Protein AF-A0A2G2M1F9-F1 (afdb_monomer_lite)

Structure (mmCIF, N/CA/C/O backbone):
data_AF-A0A2G2M1F9-F1
#
_entry.id   AF-A0A2G2M1F9-F1
#
loop_
_atom_site.group_PDB
_atom_site.id
_atom_site.type_symbol
_atom_site.label_atom_id
_atom_site.label_alt_id
_atom_site.label_comp_id
_atom_site.label_asym_id
_atom_site.label_entity_id
_atom_site.label_seq_id
_atom_site.pdbx_PDB_ins_code
_atom_site.Cartn_x
_atom_site.Cartn_y
_atom_site.Cartn_z
_atom_site.occupancy
_atom_site.B_iso_or_equiv
_atom_site.auth_seq_id
_atom_site.auth_comp_id
_atom_site.auth_asym_id
_atom_site.auth_atom_id
_atom_site.pdbx_PDB_model_num
ATOM 1 N N . MET A 1 1 ? -32.777 1.972 6.337 1.00 45.09 1 MET A N 1
ATOM 2 C CA . MET A 1 1 ? -32.489 2.333 7.744 1.00 45.09 1 MET A CA 1
ATOM 3 C C . MET A 1 1 ? -33.686 1.985 8.641 1.00 45.09 1 MET A C 1
ATOM 5 O O . MET A 1 1 ? -34.424 2.885 9.008 1.00 45.09 1 MET A O 1
ATOM 9 N N . GLU A 1 2 ? -33.912 0.716 9.008 1.00 48.31 2 GLU A N 1
ATOM 10 C CA . GLU A 1 2 ? -35.005 0.375 9.957 1.00 48.31 2 GLU A CA 1
ATOM 11 C C . GLU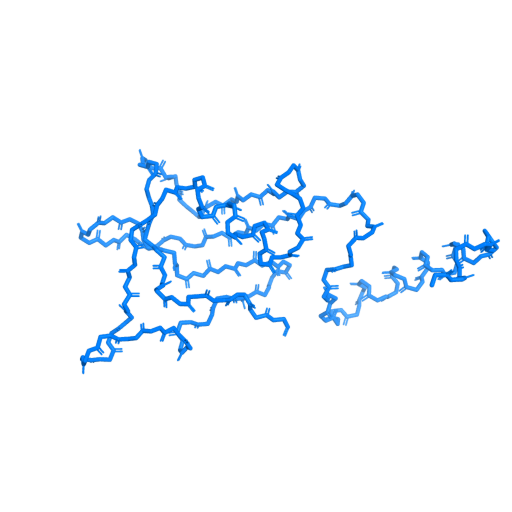 A 1 2 ? -34.658 -0.682 11.024 1.00 48.31 2 GLU A C 1
ATOM 13 O O . GLU A 1 2 ? -35.369 -0.799 12.016 1.00 48.31 2 GLU A O 1
ATOM 18 N N . LEU A 1 3 ? -33.525 -1.386 10.926 1.00 46.69 3 LEU A N 1
ATOM 19 C CA . LEU A 1 3 ? -33.177 -2.456 11.879 1.00 46.69 3 LEU A CA 1
ATOM 20 C C . LEU A 1 3 ? -32.472 -1.972 13.165 1.00 46.69 3 LEU A C 1
ATOM 22 O O . LEU A 1 3 ? -32.340 -2.733 14.118 1.00 46.69 3 LEU A O 1
ATOM 26 N N . ARG A 1 4 ? -32.080 -0.690 13.249 1.00 45.41 4 ARG A N 1
ATOM 27 C CA . ARG A 1 4 ? -31.396 -0.096 14.423 1.00 45.41 4 ARG A CA 1
ATOM 28 C C . ARG A 1 4 ? -32.319 0.206 15.619 1.00 45.41 4 ARG A C 1
ATOM 30 O O . ARG A 1 4 ? -31.852 0.704 16.636 1.00 45.41 4 ARG A O 1
ATOM 37 N N . ARG A 1 5 ? -33.626 -0.073 15.530 1.00 48.38 5 ARG A N 1
ATOM 38 C CA . ARG A 1 5 ? -34.601 0.251 16.596 1.00 48.38 5 ARG A CA 1
ATOM 39 C C . ARG A 1 5 ? -34.811 -0.846 17.642 1.00 48.38 5 ARG A C 1
ATOM 41 O O . ARG A 1 5 ? -35.530 -0.615 18.611 1.00 48.38 5 ARG A O 1
ATOM 48 N N . HIS A 1 6 ? -34.171 -2.007 17.507 1.00 51.47 6 HIS A N 1
ATOM 49 C CA . HIS A 1 6 ? -34.362 -3.117 18.441 1.00 51.47 6 HIS A CA 1
ATOM 50 C C . HIS A 1 6 ? -33.052 -3.517 19.129 1.00 51.47 6 HIS A C 1
ATOM 52 O O . HIS A 1 6 ? -32.351 -4.426 18.704 1.00 51.47 6 HIS A O 1
ATOM 58 N N . ASN A 1 7 ? -32.784 -2.879 20.274 1.00 54.72 7 ASN A N 1
ATOM 59 C CA . ASN A 1 7 ? -31.669 -3.158 21.197 1.00 54.72 7 ASN A CA 1
ATOM 60 C C . ASN A 1 7 ? -31.660 -4.600 21.769 1.00 54.72 7 ASN A C 1
ATOM 62 O O . ASN A 1 7 ? -30.788 -4.970 22.541 1.00 54.72 7 ASN A O 1
ATOM 66 N N . LYS A 1 8 ? -32.650 -5.428 21.414 1.00 55.09 8 LYS A N 1
ATOM 67 C CA . LYS A 1 8 ? -32.794 -6.815 21.880 1.00 55.09 8 LYS A CA 1
ATOM 68 C C . LYS A 1 8 ? -31.968 -7.830 21.084 1.00 55.09 8 LYS A C 1
ATOM 70 O O . LYS A 1 8 ? -31.939 -8.991 21.466 1.00 55.09 8 LYS A O 1
ATOM 75 N N . PHE A 1 9 ? -31.330 -7.414 19.989 1.00 54.84 9 PHE A N 1
ATOM 76 C CA . PHE A 1 9 ? -30.567 -8.313 19.114 1.00 54.84 9 PHE A CA 1
ATOM 77 C C . PHE A 1 9 ? -29.068 -7.990 19.062 1.00 54.84 9 PHE A C 1
ATOM 79 O O . PHE A 1 9 ? -28.340 -8.624 18.303 1.00 54.84 9 PHE A O 1
ATOM 86 N N . SER A 1 10 ? -28.594 -7.026 19.860 1.00 59.66 10 SER A N 1
ATOM 87 C CA . SER A 1 10 ? -27.179 -6.630 19.912 1.00 59.66 10 SER A CA 1
ATOM 88 C C . SER A 1 10 ? -26.275 -7.783 20.357 1.00 59.66 10 SER A C 1
ATOM 90 O O . SER A 1 10 ? -25.240 -8.023 19.743 1.00 59.66 10 SER A O 1
ATOM 92 N N . GLU A 1 11 ? -26.704 -8.555 21.356 1.00 58.84 11 GLU A N 1
ATOM 93 C CA . GLU A 1 11 ? -25.974 -9.729 21.848 1.00 58.84 11 GLU A CA 1
ATOM 94 C C . GLU A 1 11 ? -25.943 -10.867 20.823 1.00 58.84 11 GLU A C 1
ATOM 96 O O . GLU A 1 11 ? -24.907 -11.497 20.629 1.00 58.84 11 GLU A O 1
ATOM 101 N N . SER A 1 12 ? -27.046 -11.098 20.102 1.00 58.53 12 SER A N 1
ATOM 102 C CA . SER A 1 12 ? -27.083 -12.092 19.023 1.00 58.53 12 SER A CA 1
ATOM 103 C C . SER A 1 12 ? -26.172 -11.697 17.860 1.00 58.53 12 SER A C 1
ATOM 105 O O . SER A 1 12 ? -25.495 -12.555 17.301 1.00 58.53 12 SER A O 1
ATOM 107 N N . PHE A 1 13 ? -26.097 -10.405 17.530 1.00 61.41 13 PHE A N 1
ATOM 108 C CA . PHE A 1 13 ? -25.143 -9.894 16.546 1.00 61.41 13 PHE A CA 1
ATOM 109 C C . PHE A 1 13 ? -23.697 -10.074 17.012 1.00 61.41 13 PHE A C 1
ATOM 111 O O . PHE A 1 13 ? -22.884 -10.595 16.256 1.00 61.41 13 PHE A O 1
ATOM 118 N N . ALA A 1 14 ? -23.385 -9.716 18.260 1.00 63.97 14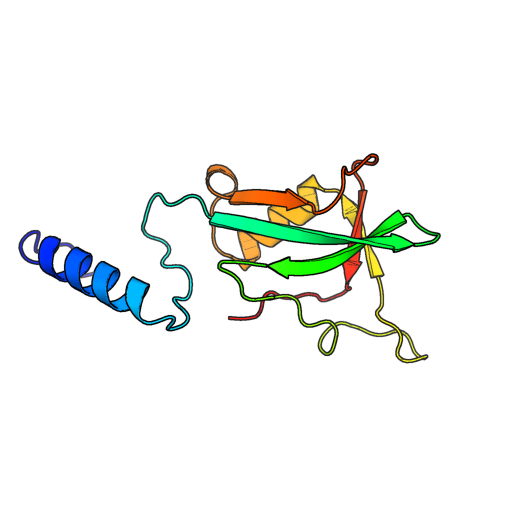 ALA A N 1
ATOM 119 C CA . ALA A 1 14 ? -22.049 -9.895 18.826 1.00 63.97 14 ALA A CA 1
ATOM 120 C C . ALA A 1 14 ? -21.616 -11.371 18.821 1.00 63.97 14 ALA A C 1
ATOM 122 O O . ALA A 1 14 ? -20.482 -11.678 18.453 1.00 63.97 14 ALA A O 1
ATOM 123 N N . PHE A 1 15 ? -22.534 -12.283 19.152 1.00 67.94 15 PHE A N 1
ATOM 124 C CA . PHE A 1 15 ? -22.301 -13.724 19.110 1.00 67.94 15 PHE A CA 1
ATOM 125 C C . PHE A 1 15 ? -22.052 -14.234 17.684 1.00 67.94 15 PHE A C 1
ATOM 127 O O . PHE A 1 15 ? -21.073 -14.936 17.447 1.00 67.94 15 PHE A O 1
ATOM 134 N N . VAL A 1 16 ? -22.875 -13.839 16.708 1.00 61.81 16 VAL A N 1
ATOM 135 C CA . VAL A 1 16 ? -22.670 -14.231 15.303 1.00 61.81 16 VAL A CA 1
ATOM 136 C C . VAL A 1 16 ? -21.347 -13.670 14.767 1.00 61.81 16 VAL A C 1
ATOM 138 O O . VAL A 1 16 ? -20.602 -14.393 14.111 1.00 61.81 16 VAL A O 1
ATOM 141 N N . SER A 1 17 ? -20.989 -12.429 15.106 1.00 57.94 17 SER A N 1
ATOM 142 C CA . SER A 1 17 ? -19.690 -11.839 14.756 1.00 57.94 17 SER A CA 1
ATOM 143 C C . SER A 1 17 ? -18.500 -12.540 15.428 1.00 57.94 17 SER A C 1
ATOM 145 O O . SER A 1 17 ? -17.417 -12.581 14.850 1.00 57.94 17 SER A O 1
ATOM 147 N N . GLU A 1 18 ? -18.662 -13.089 16.635 1.00 58.25 18 GLU A N 1
ATOM 148 C CA . GLU A 1 18 ? -17.654 -13.926 17.304 1.00 58.25 18 GLU A CA 1
ATOM 149 C C . GLU A 1 18 ? -17.492 -15.282 16.607 1.00 58.25 18 GLU A C 1
ATOM 151 O O . GLU A 1 18 ? -16.371 -15.677 16.294 1.00 58.25 18 GLU A O 1
ATOM 156 N N . CYS A 1 19 ? -18.593 -15.957 16.273 1.00 57.50 19 CYS A N 1
ATOM 157 C CA . CYS A 1 19 ? -18.550 -17.232 15.556 1.00 57.50 19 CYS A CA 1
ATOM 158 C C . CYS A 1 19 ? -17.956 -17.087 14.147 1.00 57.50 19 CYS A C 1
ATOM 160 O O . CYS A 1 19 ? -17.154 -17.920 13.727 1.00 57.50 19 CYS A O 1
ATOM 162 N N . LEU A 1 20 ? -18.292 -16.010 13.429 1.00 55.12 20 LEU A N 1
ATOM 163 C CA . LEU A 1 20 ? -17.731 -15.738 12.102 1.00 55.12 20 LEU A CA 1
ATOM 164 C C . LEU A 1 20 ? -16.224 -15.447 12.165 1.00 55.12 20 LEU A C 1
ATOM 166 O O . LEU A 1 20 ? -15.486 -15.880 11.283 1.00 55.12 20 LEU A O 1
ATOM 170 N N . ARG A 1 21 ? -15.736 -14.818 13.241 1.00 52.81 21 ARG A N 1
ATOM 171 C CA . ARG A 1 21 ? -14.300 -14.569 13.465 1.00 52.81 21 ARG A CA 1
ATOM 172 C C . ARG A 1 21 ? -13.478 -15.854 13.565 1.00 52.81 21 ARG A C 1
ATOM 174 O O . ARG A 1 21 ? -12.336 -15.882 13.124 1.00 52.81 21 ARG A O 1
ATOM 181 N N . GLN A 1 22 ? -14.057 -16.915 14.124 1.00 49.53 22 GLN A N 1
ATOM 182 C CA . GLN A 1 22 ? -13.395 -18.217 14.256 1.00 49.53 22 GLN A CA 1
ATOM 183 C C . GLN A 1 22 ? -13.375 -19.019 12.947 1.00 49.53 22 GLN A C 1
ATOM 185 O O . GLN A 1 22 ? -12.667 -20.017 12.855 1.00 49.53 22 GLN A O 1
ATOM 190 N N . SER A 1 23 ? -14.134 -18.595 11.932 1.00 44.00 23 SER A N 1
ATOM 191 C CA . SER A 1 23 ? -14.353 -19.380 10.713 1.00 44.00 23 SER A CA 1
ATOM 192 C C . SER A 1 23 ? -13.382 -19.101 9.558 1.00 44.00 23 SER A C 1
ATOM 194 O O . SER A 1 23 ? -13.527 -19.732 8.518 1.00 44.00 23 SER A O 1
ATOM 196 N N . GLN A 1 24 ? -12.409 -18.184 9.700 1.00 43.69 24 GLN A N 1
ATOM 197 C CA . GLN A 1 24 ? -11.526 -17.728 8.599 1.00 43.69 24 GLN A CA 1
ATOM 198 C C . GLN A 1 24 ? -12.274 -17.289 7.320 1.00 43.69 24 GLN A C 1
ATOM 200 O O . GLN A 1 24 ? -11.670 -17.117 6.265 1.00 43.69 24 GLN A O 1
ATOM 205 N N . VAL A 1 25 ? -13.590 -17.076 7.393 1.00 40.03 25 VAL A N 1
ATOM 206 C CA . VAL A 1 25 ? -14.362 -16.529 6.283 1.00 40.03 25 VAL A CA 1
ATOM 2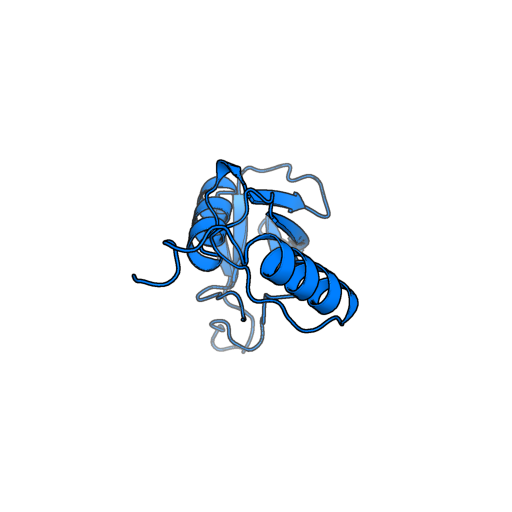07 C C . VAL A 1 25 ? -13.963 -15.067 6.144 1.00 40.03 25 VAL A C 1
ATOM 209 O O . VAL A 1 25 ? -14.015 -14.327 7.128 1.00 40.03 25 VAL A O 1
ATOM 212 N N . ALA A 1 26 ? -13.540 -14.685 4.937 1.00 41.53 26 ALA A N 1
ATOM 213 C CA . ALA A 1 26 ? -13.185 -13.327 4.551 1.00 41.53 26 ALA A CA 1
ATOM 214 C C . ALA A 1 26 ? -14.287 -12.351 4.987 1.00 41.53 26 ALA A C 1
ATOM 216 O O . ALA A 1 26 ? -15.323 -12.201 4.341 1.00 41.53 26 ALA A O 1
ATOM 217 N N . LEU A 1 27 ? -14.094 -11.732 6.149 1.00 42.44 27 LEU A N 1
ATOM 218 C CA . LEU A 1 27 ? -14.951 -10.664 6.621 1.00 42.44 27 LEU A CA 1
ATOM 219 C C . LEU A 1 27 ? -14.437 -9.401 5.949 1.00 42.44 27 LEU A C 1
ATOM 221 O O . LEU A 1 27 ? -13.507 -8.765 6.444 1.00 42.44 27 LEU A O 1
ATOM 225 N N . SER A 1 28 ? -15.054 -9.056 4.819 1.00 42.34 28 SER A N 1
ATOM 226 C CA . SER A 1 28 ? -15.038 -7.690 4.312 1.00 42.34 28 SER A CA 1
ATOM 227 C C . SER A 1 28 ? -15.349 -6.764 5.490 1.00 42.34 28 SER A C 1
ATOM 229 O O . SER A 1 28 ? -16.324 -6.967 6.221 1.00 42.34 28 SER A O 1
ATOM 231 N N . VAL A 1 29 ? -14.437 -5.828 5.732 1.00 45.06 29 VAL A N 1
ATOM 232 C CA . VAL A 1 29 ? -14.413 -4.931 6.886 1.00 45.06 29 VAL A CA 1
ATOM 233 C C . VAL A 1 29 ? -15.792 -4.289 7.063 1.00 45.06 29 VAL A C 1
ATOM 235 O O . VAL A 1 29 ? -16.282 -3.577 6.191 1.00 45.06 29 VAL A O 1
ATOM 238 N N . TYR A 1 30 ? -16.454 -4.580 8.186 1.00 44.91 30 TYR A N 1
ATOM 239 C CA . TYR A 1 30 ? -17.729 -3.951 8.517 1.00 44.91 30 TYR A CA 1
ATOM 240 C C . TYR A 1 30 ? -17.463 -2.520 9.015 1.00 44.91 30 TYR A C 1
ATOM 242 O O . TYR A 1 30 ? -16.730 -2.362 9.991 1.00 44.91 30 TYR A O 1
ATOM 250 N N . PRO A 1 31 ? -18.097 -1.488 8.433 1.00 42.72 31 PRO A N 1
ATOM 251 C CA . PRO A 1 31 ? -17.784 -0.075 8.688 1.00 42.72 31 PRO A CA 1
ATOM 252 C C . PRO A 1 31 ? -18.259 0.478 10.051 1.00 42.72 31 PRO A C 1
ATOM 254 O O . PRO A 1 31 ? -18.268 1.686 10.254 1.00 42.72 31 PRO A O 1
ATOM 257 N N . ASP A 1 32 ? -18.689 -0.374 10.987 1.00 40.81 32 ASP A N 1
ATOM 258 C CA . ASP A 1 32 ? -19.485 0.027 12.163 1.00 40.81 32 ASP A CA 1
ATOM 259 C C . ASP A 1 32 ? -18.915 -0.482 13.507 1.00 40.81 32 ASP A C 1
ATOM 261 O O . ASP A 1 32 ? -19.610 -0.480 14.524 1.00 40.81 32 ASP A O 1
ATOM 265 N N . GLN A 1 33 ? -17.658 -0.936 13.544 1.00 49.84 33 GLN A N 1
ATOM 266 C CA . GLN A 1 33 ? -16.964 -1.227 14.803 1.00 49.84 33 GLN A CA 1
ATOM 267 C C . GLN A 1 33 ? -15.755 -0.304 14.951 1.00 49.84 33 GLN A C 1
ATOM 269 O O . GLN A 1 33 ? -14.970 -0.187 14.019 1.00 49.84 33 GLN A O 1
ATOM 274 N N . ASP A 1 34 ? -15.607 0.318 16.128 1.00 54.56 34 ASP A N 1
ATOM 275 C CA . ASP A 1 34 ? -14.410 1.045 16.590 1.00 54.56 34 ASP A CA 1
ATOM 276 C C . ASP A 1 34 ? -13.196 0.100 16.686 1.00 54.56 34 ASP A C 1
ATOM 278 O O . ASP A 1 34 ? -12.680 -0.184 17.766 1.00 54.56 34 ASP A O 1
ATOM 282 N N . ARG A 1 35 ? -12.788 -0.489 15.565 1.00 64.19 35 ARG A N 1
ATOM 283 C CA . ARG A 1 35 ? -11.665 -1.412 15.481 1.00 64.19 35 ARG A CA 1
ATOM 284 C C . ARG A 1 35 ? -10.574 -0.764 14.662 1.00 64.19 35 ARG A C 1
ATOM 286 O O . ARG A 1 35 ? -10.806 -0.362 13.526 1.00 64.19 35 ARG A O 1
ATOM 293 N N . ASP A 1 36 ? -9.391 -0.715 15.253 1.00 77.62 36 ASP A N 1
ATOM 294 C CA . ASP A 1 36 ? -8.187 -0.351 14.532 1.00 77.62 36 ASP A CA 1
ATOM 295 C C . ASP A 1 36 ? -7.904 -1.428 13.475 1.00 77.62 36 ASP A C 1
ATOM 297 O O . ASP A 1 36 ? -7.871 -2.627 13.771 1.00 77.62 36 ASP A O 1
ATOM 301 N N . VAL A 1 37 ? -7.736 -0.999 12.227 1.00 85.12 37 VAL A N 1
ATOM 302 C CA . VAL A 1 37 ? -7.333 -1.845 11.106 1.00 85.12 37 VAL A CA 1
ATOM 303 C C . VAL A 1 37 ? -5.825 -1.734 10.962 1.00 85.12 37 VAL A C 1
ATOM 305 O O . VAL A 1 37 ? -5.286 -0.653 10.722 1.00 85.12 37 VAL A O 1
ATOM 308 N N . ALA A 1 38 ? -5.143 -2.865 11.128 1.00 87.00 38 ALA A N 1
ATOM 309 C CA . ALA A 1 38 ? -3.707 -2.970 10.930 1.00 87.00 38 ALA A CA 1
ATOM 310 C C . ALA A 1 38 ? -3.409 -3.457 9.506 1.00 87.00 38 ALA A C 1
ATOM 312 O O . ALA A 1 38 ? -3.855 -4.537 9.115 1.00 87.00 38 ALA A O 1
ATOM 313 N N . VAL A 1 39 ? -2.642 -2.665 8.760 1.00 90.25 39 VAL A N 1
ATOM 314 C CA . VAL A 1 39 ? -2.131 -2.999 7.427 1.00 90.25 39 VAL A CA 1
ATOM 315 C C . VAL A 1 39 ? -0.624 -3.166 7.528 1.00 90.25 39 VAL A C 1
ATOM 317 O O . VAL A 1 39 ? 0.067 -2.240 7.953 1.00 90.25 39 VAL A O 1
ATOM 320 N N . ALA A 1 40 ? -0.118 -4.332 7.137 1.00 91.50 40 ALA A N 1
ATOM 321 C CA . ALA A 1 40 ? 1.313 -4.570 7.015 1.00 91.50 40 ALA A CA 1
ATOM 322 C C . ALA A 1 40 ? 1.733 -4.447 5.549 1.00 91.50 40 ALA A C 1
ATOM 324 O O . ALA A 1 40 ? 1.144 -5.065 4.668 1.00 91.50 40 ALA A O 1
ATOM 325 N N . VAL A 1 41 ? 2.751 -3.636 5.296 1.00 92.62 41 VAL A N 1
ATOM 326 C CA . VAL A 1 41 ? 3.221 -3.284 3.957 1.00 92.62 41 VAL A CA 1
ATOM 327 C C . VAL A 1 41 ? 4.617 -3.851 3.761 1.00 92.62 41 VAL A C 1
ATOM 329 O O . VAL A 1 41 ? 5.545 -3.503 4.503 1.00 92.62 41 VAL A O 1
ATOM 332 N N . THR A 1 42 ? 4.781 -4.704 2.754 1.00 92.50 42 THR A N 1
ATOM 333 C CA . THR A 1 42 ? 6.099 -5.227 2.388 1.00 92.50 42 THR A CA 1
ATOM 334 C C . THR A 1 42 ? 6.802 -4.250 1.457 1.00 92.50 42 THR A C 1
ATOM 336 O O . THR A 1 42 ? 6.249 -3.835 0.438 1.00 92.50 42 THR A O 1
ATOM 339 N N . LEU A 1 43 ? 8.033 -3.885 1.830 1.00 92.19 43 LEU A N 1
ATOM 340 C CA . LEU A 1 43 ? 8.899 -3.027 1.032 1.00 92.19 43 LEU A CA 1
ATOM 341 C C . LEU A 1 43 ? 10.076 -3.801 0.435 1.00 92.19 43 LEU A C 1
ATOM 343 O O . LEU A 1 43 ? 10.897 -4.392 1.156 1.00 92.19 43 LEU A O 1
ATOM 347 N N . GLU A 1 44 ? 10.213 -3.702 -0.883 1.00 91.19 44 GLU A N 1
ATOM 348 C CA . GLU A 1 44 ? 11.384 -4.165 -1.618 1.00 91.19 44 GLU A CA 1
ATOM 349 C C . GLU A 1 44 ? 12.240 -2.976 -2.072 1.00 91.19 44 GLU A C 1
ATOM 351 O O . GLU A 1 44 ? 11.721 -2.042 -2.686 1.00 91.19 44 GLU A O 1
ATOM 356 N N . PRO A 1 45 ? 13.546 -2.967 -1.749 1.00 88.94 45 PRO A N 1
ATOM 357 C CA . PRO A 1 45 ? 14.445 -1.927 -2.217 1.00 88.94 45 PRO A CA 1
ATOM 358 C C . PRO A 1 45 ? 14.714 -2.098 -3.712 1.00 88.94 45 PRO A C 1
ATOM 360 O O . PRO A 1 45 ? 14.895 -3.211 -4.203 1.00 88.94 45 PRO A O 1
ATOM 363 N N . ASP A 1 46 ? 14.805 -0.975 -4.401 1.00 85.00 46 ASP A N 1
ATOM 364 C CA . ASP A 1 46 ? 15.121 -0.861 -5.816 1.00 85.00 46 ASP A CA 1
ATOM 365 C C . ASP A 1 46 ? 16.060 0.336 -6.055 1.00 85.00 46 ASP A C 1
ATOM 367 O O . ASP A 1 46 ? 16.269 1.155 -5.155 1.00 85.00 46 ASP A O 1
ATOM 371 N N . GLU A 1 47 ? 16.631 0.452 -7.259 1.00 82.38 47 GLU A N 1
ATOM 372 C CA . GLU A 1 47 ? 17.531 1.554 -7.633 1.00 82.38 47 GLU A CA 1
ATOM 373 C C . GLU A 1 47 ? 16.903 2.940 -7.399 1.00 82.38 47 GLU A C 1
ATOM 375 O O . GLU A 1 47 ? 17.604 3.890 -7.043 1.00 82.38 47 GLU A O 1
AT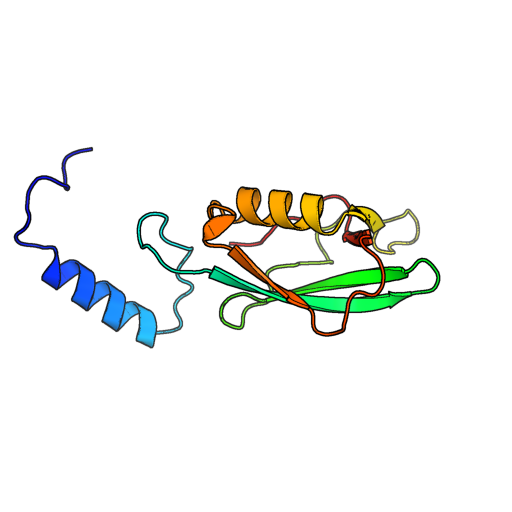OM 380 N N . GLU A 1 48 ? 15.580 3.059 -7.549 1.00 78.94 48 GLU A N 1
ATOM 381 C CA . GLU A 1 48 ? 14.857 4.326 -7.409 1.00 78.94 48 GLU A CA 1
ATOM 382 C C . GLU A 1 48 ? 14.325 4.602 -5.987 1.00 78.94 48 GLU A C 1
ATOM 384 O O . GLU A 1 48 ? 13.932 5.741 -5.694 1.00 78.94 48 GLU A O 1
ATOM 389 N N . GLY A 1 49 ? 14.313 3.596 -5.099 1.00 85.12 49 GLY A N 1
ATOM 390 C CA . GLY A 1 49 ? 13.824 3.684 -3.717 1.00 85.12 49 GLY A CA 1
ATOM 391 C C . GLY A 1 49 ? 13.089 2.427 -3.233 1.00 85.12 49 GLY A C 1
ATOM 392 O O . GLY A 1 49 ? 13.351 1.324 -3.694 1.00 85.12 49 GLY A O 1
ATOM 393 N N . ASN A 1 50 ? 12.168 2.578 -2.274 1.00 91.19 50 ASN A N 1
ATOM 394 C CA . ASN A 1 50 ? 11.396 1.458 -1.717 1.00 91.19 50 ASN A CA 1
ATOM 395 C C . ASN A 1 50 ? 10.074 1.258 -2.473 1.00 91.19 50 ASN A C 1
ATOM 397 O O . ASN A 1 50 ? 9.247 2.173 -2.509 1.00 91.19 50 ASN A O 1
ATOM 401 N N . ARG A 1 51 ? 9.861 0.061 -3.026 1.00 93.56 51 ARG A N 1
ATOM 402 C CA . ARG A 1 51 ? 8.631 -0.358 -3.712 1.00 93.56 51 ARG A CA 1
ATOM 403 C C . ARG A 1 51 ? 7.709 -1.123 -2.771 1.00 93.56 51 ARG A C 1
ATOM 405 O O . ARG A 1 51 ? 8.166 -1.981 -2.022 1.00 93.56 51 ARG A O 1
ATOM 412 N N . VAL A 1 52 ? 6.417 -0.829 -2.836 1.00 93.69 52 VAL A N 1
ATOM 413 C CA . VAL A 1 52 ? 5.358 -1.554 -2.128 1.00 93.69 52 VAL A CA 1
ATOM 414 C C . VAL A 1 52 ? 4.974 -2.785 -2.941 1.00 93.69 52 VAL A C 1
ATOM 416 O O . VAL A 1 52 ? 4.352 -2.655 -3.993 1.00 93.69 52 VAL A O 1
ATOM 419 N N . THR A 1 53 ? 5.351 -3.971 -2.472 1.00 92.81 53 THR A N 1
ATOM 420 C CA . THR A 1 53 ? 5.142 -5.221 -3.224 1.00 92.81 53 THR A CA 1
ATOM 421 C C . THR A 1 53 ? 4.014 -6.082 -2.688 1.00 92.81 53 THR A C 1
ATOM 423 O O . THR A 1 53 ? 3.435 -6.838 -3.460 1.00 92.81 53 THR A O 1
ATOM 426 N N . GLU A 1 54 ? 3.654 -5.929 -1.413 1.00 92.38 54 GLU A N 1
ATOM 427 C CA . GLU A 1 54 ? 2.560 -6.677 -0.787 1.00 92.38 54 GLU A CA 1
ATOM 428 C C . GLU A 1 54 ? 1.824 -5.800 0.234 1.00 92.38 54 GLU A C 1
ATOM 430 O O . GLU A 1 54 ? 2.436 -4.950 0.898 1.00 92.38 54 GLU A O 1
ATOM 435 N N . LEU A 1 55 ? 0.518 -6.039 0.394 1.00 91.81 55 LEU A N 1
ATOM 436 C CA . LEU A 1 55 ? -0.346 -5.343 1.349 1.00 91.81 55 LEU A CA 1
ATOM 437 C C . LEU A 1 55 ? -1.193 -6.333 2.135 1.00 91.81 55 LEU A C 1
ATOM 439 O O . LEU A 1 55 ? -2.223 -6.809 1.672 1.00 91.81 55 LEU A O 1
ATOM 443 N N . TRP A 1 56 ? -0.797 -6.591 3.374 1.00 87.25 56 TRP A N 1
ATOM 444 C CA . TRP A 1 56 ? -1.393 -7.622 4.206 1.00 87.25 56 TRP A CA 1
ATOM 445 C C . TRP A 1 56 ? -2.406 -7.059 5.199 1.00 87.25 56 TRP A C 1
ATOM 447 O O . TRP A 1 56 ? -2.079 -6.205 6.028 1.00 87.25 56 TRP A O 1
ATOM 457 N N . ILE A 1 57 ? -3.617 -7.621 5.192 1.00 87.44 57 ILE A N 1
ATOM 458 C CA . ILE A 1 57 ? -4.642 -7.394 6.219 1.00 87.44 57 ILE A CA 1
ATOM 459 C C . ILE A 1 57 ? -5.169 -8.743 6.698 1.00 87.44 57 ILE A C 1
ATOM 461 O O . ILE A 1 57 ? -5.620 -9.572 5.908 1.00 87.44 57 ILE A O 1
ATOM 465 N N . ASN A 1 58 ? -5.126 -8.977 8.013 1.00 81.94 58 ASN A N 1
ATOM 466 C CA . ASN A 1 58 ? -5.579 -10.230 8.635 1.00 81.94 58 ASN A CA 1
ATOM 467 C C . ASN A 1 58 ? -4.966 -11.497 7.997 1.00 81.94 58 ASN A C 1
ATOM 469 O O . ASN A 1 58 ? -5.618 -12.536 7.931 1.00 81.94 58 ASN A O 1
ATOM 473 N N . GLY A 1 59 ? -3.717 -11.404 7.524 1.00 78.81 59 GLY A N 1
ATOM 474 C CA . GLY A 1 59 ? -3.001 -12.516 6.891 1.00 78.81 59 GLY A CA 1
ATOM 475 C C . GLY A 1 59 ? -3.361 -12.777 5.425 1.00 78.81 59 GLY A C 1
ATOM 476 O O . GLY A 1 59 ? -2.939 -13.801 4.900 1.00 78.81 59 GLY A O 1
ATOM 477 N N . ASN A 1 60 ? -4.096 -11.875 4.767 1.00 83.81 60 ASN A N 1
ATOM 478 C CA . ASN A 1 60 ? -4.349 -11.927 3.326 1.00 83.81 60 ASN A CA 1
ATOM 479 C C . ASN A 1 60 ? -3.607 -10.788 2.631 1.00 83.81 60 ASN A C 1
ATOM 481 O O . ASN A 1 60 ? -3.746 -9.642 3.064 1.00 83.81 60 ASN A O 1
ATOM 485 N N . ASP A 1 61 ? -2.862 -11.103 1.574 1.00 87.81 61 ASP A N 1
ATOM 486 C CA . ASP A 1 61 ? -2.312 -10.096 0.671 1.00 87.81 61 ASP A CA 1
ATOM 487 C C . ASP A 1 61 ? -3.426 -9.590 -0.247 1.00 87.81 61 ASP A C 1
ATOM 489 O O . ASP A 1 61 ? -4.112 -10.371 -0.911 1.00 87.81 61 ASP A O 1
ATOM 493 N N . LEU A 1 62 ? -3.642 -8.282 -0.222 1.00 88.31 62 LEU A N 1
ATOM 494 C CA . LEU A 1 62 ? -4.692 -7.603 -0.965 1.00 88.31 62 LEU A CA 1
ATOM 495 C C . LEU A 1 62 ? -4.153 -6.865 -2.192 1.00 88.31 62 LEU A C 1
ATOM 497 O O . LEU A 1 62 ? -4.955 -6.310 -2.947 1.00 88.31 62 LEU A O 1
ATOM 501 N N . LEU A 1 63 ? -2.829 -6.844 -2.392 1.00 90.19 63 LEU A N 1
ATOM 502 C CA . LEU A 1 63 ? -2.200 -6.238 -3.556 1.00 90.19 63 LEU A CA 1
ATOM 503 C C . LEU A 1 63 ? -1.942 -7.296 -4.629 1.00 90.19 63 LEU A C 1
ATOM 505 O O . LEU A 1 63 ? -1.112 -8.182 -4.476 1.00 90.19 63 LEU A O 1
ATOM 509 N N . ASP A 1 64 ? -2.626 -7.174 -5.763 1.00 89.00 64 ASP A N 1
ATOM 510 C CA . ASP A 1 64 ? -2.441 -8.083 -6.892 1.00 89.00 64 ASP A CA 1
ATOM 511 C C . ASP A 1 64 ? -1.678 -7.395 -8.023 1.00 89.00 64 ASP A C 1
ATOM 513 O O . ASP A 1 64 ? -2.261 -6.743 -8.893 1.00 89.00 64 ASP A O 1
ATOM 517 N N . LEU A 1 65 ? -0.356 -7.584 -8.026 1.00 88.06 65 LEU A N 1
ATOM 518 C CA . LEU A 1 65 ? 0.546 -7.044 -9.047 1.00 88.06 65 LEU A CA 1
ATOM 519 C C . LEU A 1 65 ? 0.274 -7.584 -10.461 1.00 88.06 65 LEU A C 1
ATOM 521 O O . LEU A 1 65 ? 0.829 -7.064 -11.421 1.00 88.06 65 LEU A O 1
ATOM 525 N N . THR A 1 66 ? -0.572 -8.605 -10.637 1.00 86.00 66 THR A N 1
ATOM 526 C CA . THR A 1 66 ? -0.939 -9.090 -11.979 1.00 86.00 66 THR A CA 1
ATOM 527 C C . THR A 1 66 ? -2.045 -8.262 -12.634 1.00 86.00 66 THR A C 1
ATOM 529 O O . THR A 1 66 ? -2.275 -8.386 -13.837 1.00 86.00 66 THR A O 1
ATOM 532 N N . LYS A 1 67 ? -2.728 -7.409 -11.858 1.00 86.69 67 LYS A N 1
ATOM 533 C CA . LYS A 1 67 ? -3.843 -6.558 -12.312 1.00 86.69 67 LYS A CA 1
ATOM 534 C C . LYS A 1 67 ? -3.497 -5.074 -12.394 1.00 86.69 67 LYS A C 1
ATOM 536 O O . LYS A 1 67 ? -4.373 -4.265 -12.691 1.00 86.69 67 LYS A O 1
ATOM 541 N N . VAL A 1 68 ? -2.250 -4.723 -12.114 1.00 91.44 68 VAL A N 1
ATOM 542 C CA . VAL A 1 68 ? -1.755 -3.345 -12.174 1.00 91.44 68 VAL A CA 1
ATOM 543 C C . VAL A 1 68 ? -1.368 -2.980 -13.601 1.00 91.44 68 VAL A C 1
ATOM 545 O O . VAL A 1 68 ? -1.233 -3.840 -14.477 1.00 91.44 68 VAL A O 1
ATOM 548 N N . GLU A 1 69 ? -1.185 -1.689 -13.849 1.00 91.62 69 GLU A N 1
ATOM 549 C CA . GLU A 1 69 ? -0.697 -1.244 -15.145 1.00 91.62 69 GLU A CA 1
ATOM 550 C C . GLU A 1 69 ? 0.755 -1.682 -15.370 1.00 91.62 69 GLU A C 1
ATOM 552 O O . GLU A 1 69 ? 1.583 -1.709 -14.456 1.00 91.62 69 GLU A O 1
ATOM 557 N N . THR A 1 70 ? 1.066 -2.038 -16.615 1.00 93.56 70 THR A N 1
ATOM 558 C CA . THR A 1 70 ? 2.381 -2.550 -17.004 1.00 93.56 70 THR A CA 1
ATOM 559 C C . THR A 1 70 ? 2.989 -1.708 -18.115 1.00 93.56 70 THR A C 1
ATOM 561 O O . THR A 1 70 ? 2.296 -1.137 -18.960 1.00 93.56 70 THR A O 1
ATOM 564 N N . ASN A 1 71 ? 4.315 -1.633 -18.108 1.00 91.19 71 ASN A N 1
ATOM 565 C CA . ASN A 1 71 ? 5.105 -1.101 -19.205 1.00 91.19 71 ASN A CA 1
ATOM 566 C C . ASN A 1 71 ? 4.962 -1.985 -20.461 1.00 91.19 71 ASN A C 1
ATOM 568 O O . ASN A 1 71 ? 4.562 -3.148 -20.368 1.00 91.19 71 ASN A O 1
ATOM 572 N N . PRO A 1 72 ? 5.362 -1.493 -21.651 1.00 93.06 72 PRO A N 1
ATOM 573 C CA . PRO A 1 72 ? 5.333 -2.284 -22.886 1.00 93.06 72 PRO A CA 1
ATOM 574 C C . PRO A 1 72 ? 6.151 -3.587 -22.843 1.00 93.06 72 PRO A C 1
ATOM 576 O O . PRO A 1 72 ? 5.912 -4.481 -23.652 1.00 93.06 72 PRO A O 1
ATOM 579 N N . ASP A 1 73 ? 7.119 -3.692 -21.930 1.00 91.94 73 ASP A N 1
ATOM 580 C CA . ASP A 1 73 ? 7.931 -4.892 -21.697 1.00 91.94 73 ASP A CA 1
ATOM 581 C C . ASP A 1 73 ? 7.283 -5.900 -20.724 1.00 91.94 73 ASP A C 1
ATOM 583 O O . ASP A 1 73 ? 7.849 -6.963 -20.471 1.00 91.94 73 ASP A O 1
ATOM 587 N N . GLY A 1 74 ? 6.092 -5.588 -20.200 1.00 88.06 74 GLY A N 1
ATOM 588 C CA . GLY A 1 74 ? 5.349 -6.407 -19.243 1.00 88.06 74 GLY A CA 1
ATOM 589 C C . GLY A 1 74 ? 5.761 -6.215 -17.782 1.00 88.06 74 GLY A C 1
ATOM 590 O O . GLY A 1 74 ? 5.188 -6.867 -16.910 1.00 88.06 74 GLY A O 1
ATOM 591 N N . SER A 1 75 ? 6.726 -5.340 -17.484 1.00 90.50 75 SER A N 1
ATOM 592 C CA . SER A 1 75 ? 7.077 -4.997 -16.102 1.00 90.50 75 SER A CA 1
ATOM 593 C C . SER A 1 75 ? 6.004 -4.114 -15.457 1.00 90.50 75 SER A C 1
ATOM 595 O O . SER A 1 75 ? 5.341 -3.331 -16.136 1.00 90.50 75 SER A O 1
ATOM 597 N N . CYS A 1 76 ? 5.828 -4.225 -14.138 1.00 91.88 76 CYS A N 1
ATOM 598 C CA . CYS A 1 76 ? 4.926 -3.350 -13.386 1.00 91.88 76 CYS A CA 1
ATOM 599 C C . CYS A 1 76 ? 5.334 -1.881 -13.573 1.00 91.88 76 CYS A C 1
ATOM 601 O O . CYS A 1 76 ? 6.501 -1.529 -13.380 1.00 91.88 76 CYS A O 1
ATOM 603 N N . LEU A 1 77 ? 4.372 -1.026 -13.920 1.00 94.06 77 LEU A N 1
ATOM 604 C CA . LEU A 1 77 ? 4.567 0.416 -13.932 1.00 94.06 77 LEU A CA 1
ATOM 605 C C . LEU A 1 77 ? 4.474 0.925 -12.492 1.00 94.06 77 LEU A C 1
ATOM 607 O O . LEU A 1 77 ? 3.466 0.721 -11.822 1.00 94.06 77 LEU A O 1
ATOM 611 N N . TRP A 1 78 ? 5.524 1.581 -12.008 1.00 94.06 78 TRP A N 1
ATOM 612 C CA . TRP A 1 78 ? 5.585 2.121 -10.650 1.00 94.06 78 TRP A CA 1
ATOM 613 C C . TRP A 1 78 ? 5.387 3.634 -10.666 1.00 94.06 78 TRP A C 1
ATOM 615 O O . TRP A 1 78 ? 5.887 4.325 -11.552 1.00 94.06 78 TRP A O 1
ATOM 625 N N . GLN A 1 79 ? 4.696 4.159 -9.659 1.00 94.50 79 GLN A N 1
ATOM 626 C CA . GLN A 1 79 ? 4.548 5.593 -9.438 1.00 94.50 79 GLN A CA 1
ATOM 627 C C . GLN A 1 79 ? 5.085 5.986 -8.068 1.00 94.50 79 GLN A C 1
ATOM 629 O O . GLN A 1 79 ? 4.893 5.287 -7.073 1.00 94.50 79 GLN A O 1
ATOM 634 N N . LYS A 1 80 ? 5.757 7.133 -8.016 1.00 94.75 80 LYS A N 1
ATOM 635 C CA . LYS A 1 80 ? 6.287 7.694 -6.777 1.00 94.75 80 LYS A CA 1
ATOM 636 C C . LYS A 1 80 ? 5.199 8.473 -6.046 1.00 94.75 80 LYS A C 1
ATOM 638 O O . LYS A 1 80 ? 4.602 9.375 -6.626 1.00 94.75 80 LYS A O 1
ATOM 643 N N . THR A 1 81 ? 5.007 8.185 -4.764 1.00 94.88 81 THR A N 1
ATOM 644 C CA . THR A 1 81 ? 4.072 8.901 -3.889 1.00 94.88 81 THR A CA 1
ATOM 645 C C . THR A 1 81 ? 4.687 9.142 -2.509 1.00 94.88 81 THR A C 1
ATOM 647 O O . THR A 1 81 ? 5.732 8.578 -2.170 1.00 94.88 81 THR A O 1
ATOM 650 N N . THR A 1 82 ? 4.072 10.012 -1.708 1.00 94.38 82 THR A N 1
ATOM 651 C CA . THR A 1 82 ? 4.468 10.182 -0.306 1.00 94.38 82 THR A CA 1
ATOM 652 C C . THR A 1 82 ? 3.835 9.086 0.544 1.00 94.38 82 THR A C 1
ATOM 654 O O . THR A 1 82 ? 2.760 8.576 0.235 1.00 94.38 82 THR A O 1
ATOM 657 N N . VAL A 1 83 ? 4.474 8.748 1.663 1.00 92.62 83 VAL A N 1
ATOM 658 C CA . VAL A 1 83 ? 3.909 7.811 2.647 1.00 92.62 83 VAL A CA 1
ATOM 659 C C . VAL A 1 83 ? 2.544 8.285 3.155 1.00 92.62 83 VAL A C 1
ATOM 661 O O . VAL A 1 83 ? 1.671 7.469 3.416 1.00 92.62 83 VAL A O 1
ATOM 664 N N . GLU A 1 84 ? 2.349 9.595 3.300 1.00 93.19 84 GLU A N 1
ATOM 665 C CA . GLU A 1 84 ? 1.082 10.173 3.758 1.00 93.19 84 GLU A CA 1
ATOM 666 C C . GLU A 1 84 ? -0.031 9.992 2.720 1.00 93.19 84 GLU A C 1
ATOM 668 O O . GLU A 1 84 ? -1.066 9.426 3.054 1.00 93.19 84 GLU A O 1
ATOM 673 N N . LEU A 1 85 ? 0.226 10.344 1.455 1.00 94.50 85 LEU A N 1
ATOM 674 C CA . LEU A 1 85 ? -0.741 10.164 0.367 1.00 94.50 85 LEU A CA 1
ATOM 675 C C . LEU A 1 85 ? -1.085 8.690 0.154 1.00 94.50 85 LEU A C 1
ATOM 677 O O . LEU A 1 85 ? -2.246 8.344 -0.017 1.00 94.50 85 LEU A O 1
ATOM 681 N N . PHE A 1 86 ? -0.093 7.804 0.239 1.00 94.25 86 PHE A N 1
ATOM 682 C CA . PHE A 1 86 ? -0.338 6.368 0.179 1.00 94.25 86 PHE A CA 1
ATOM 683 C C . PHE A 1 86 ? -1.262 5.885 1.311 1.00 94.25 86 PHE A C 1
ATOM 685 O O . PHE A 1 86 ? -2.160 5.074 1.087 1.00 94.25 86 PHE A O 1
ATOM 692 N N . LYS A 1 87 ? -1.076 6.392 2.536 1.00 93.25 87 LYS A N 1
ATOM 693 C CA . LYS A 1 87 ? -1.965 6.069 3.661 1.00 93.25 87 LYS A CA 1
ATOM 694 C C . LYS A 1 87 ? -3.370 6.632 3.457 1.00 93.25 87 LYS A C 1
ATOM 696 O O . LYS A 1 87 ? -4.329 5.954 3.824 1.00 93.25 87 LYS A O 1
ATOM 701 N N . ASP A 1 88 ? -3.493 7.830 2.889 1.00 94.19 88 ASP A N 1
ATOM 702 C CA . ASP A 1 88 ? -4.786 8.426 2.534 1.00 94.19 88 ASP A CA 1
ATOM 703 C C . ASP A 1 88 ? -5.514 7.547 1.506 1.00 94.19 88 ASP A C 1
ATOM 705 O O . ASP A 1 88 ? -6.654 7.148 1.741 1.00 94.19 88 ASP A O 1
ATOM 709 N N . GLU A 1 89 ? -4.825 7.127 0.441 1.00 93.81 89 GLU A N 1
ATOM 710 C CA . GLU A 1 89 ? -5.364 6.203 -0.565 1.00 93.81 89 GLU A CA 1
ATOM 711 C C . GLU A 1 89 ? -5.795 4.861 0.056 1.00 93.81 89 GLU A C 1
ATOM 713 O O . GLU A 1 89 ? -6.886 4.370 -0.233 1.00 93.81 89 GLU A O 1
ATOM 718 N N . LEU A 1 90 ? -4.991 4.279 0.957 1.00 92.19 90 LEU A N 1
ATOM 719 C CA . LEU A 1 90 ? -5.364 3.063 1.697 1.00 92.19 90 LEU A CA 1
ATOM 720 C C . LEU A 1 90 ? -6.637 3.263 2.533 1.00 92.19 90 LEU A C 1
ATOM 722 O O . LEU A 1 90 ? -7.519 2.405 2.535 1.00 92.19 90 LEU A O 1
ATOM 726 N N . SER A 1 91 ? -6.728 4.381 3.257 1.00 90.62 91 SER A N 1
ATOM 727 C CA . SER A 1 91 ? -7.886 4.747 4.082 1.00 90.62 91 SER A CA 1
ATOM 728 C C . SER A 1 91 ? -9.157 4.836 3.232 1.00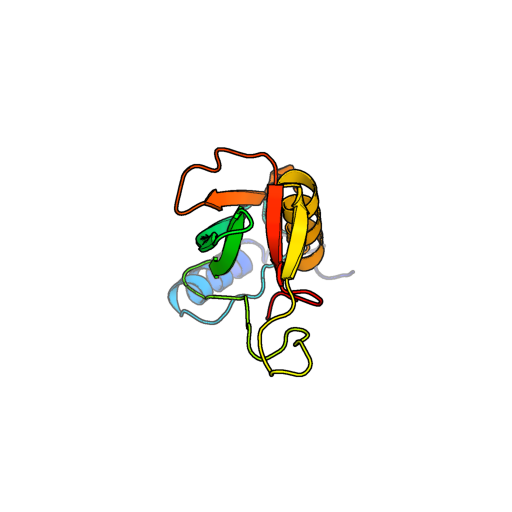 90.62 91 SER A C 1
ATOM 730 O O . SER A 1 91 ? -10.208 4.325 3.625 1.00 90.62 91 SER A O 1
ATOM 732 N N . GLU A 1 92 ? -9.064 5.452 2.054 1.00 91.12 92 GLU A N 1
ATOM 733 C CA . GLU A 1 92 ? -10.176 5.563 1.110 1.00 91.12 92 GLU A CA 1
ATOM 734 C C . GLU A 1 92 ? -10.583 4.204 0.531 1.00 91.12 92 GLU A C 1
ATOM 736 O O . GLU A 1 92 ? -11.760 3.845 0.595 1.00 91.12 92 GLU A O 1
ATOM 741 N N . GLN A 1 93 ? -9.626 3.420 0.027 1.00 90.19 93 GLN A N 1
ATOM 742 C CA . GLN A 1 93 ? -9.905 2.120 -0.593 1.00 90.19 93 GLN A CA 1
ATOM 743 C C . GLN A 1 93 ? -10.455 1.089 0.402 1.00 90.19 93 GLN A C 1
ATOM 745 O O . GLN A 1 93 ? -11.318 0.288 0.049 1.00 90.19 93 GLN A O 1
ATOM 750 N N . LEU A 1 94 ? -10.006 1.121 1.660 1.00 87.31 94 LEU A N 1
ATOM 751 C CA . LEU A 1 94 ? -10.527 0.250 2.720 1.00 87.31 94 LEU A CA 1
ATOM 752 C C . LEU A 1 94 ? -11.844 0.746 3.322 1.00 87.31 94 LEU A C 1
ATOM 754 O O . LEU A 1 94 ? -12.457 0.020 4.104 1.00 87.31 94 LEU A O 1
ATOM 758 N N . ALA A 1 95 ? -12.268 1.972 2.997 1.00 88.19 95 ALA A N 1
ATOM 759 C CA . ALA A 1 95 ? -13.353 2.674 3.678 1.00 88.19 95 ALA A CA 1
ATOM 760 C C . ALA A 1 95 ? -13.165 2.717 5.212 1.00 88.19 95 ALA A C 1
ATOM 762 O O . ALA A 1 95 ? -14.126 2.612 5.979 1.00 88.1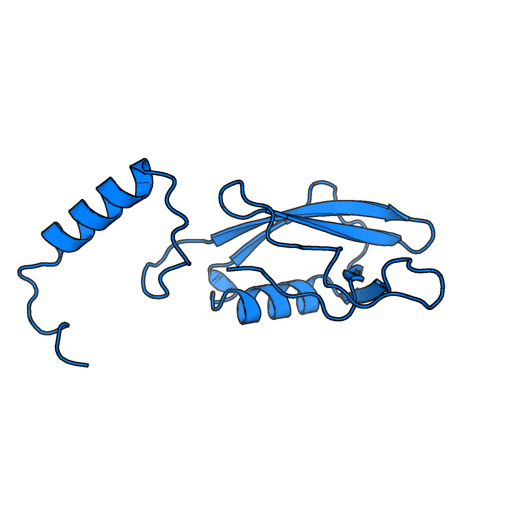9 95 ALA A O 1
ATOM 763 N N . VAL A 1 96 ? -11.916 2.881 5.664 1.00 85.94 96 VAL A N 1
ATOM 764 C CA . VAL A 1 96 ? -11.530 2.941 7.082 1.00 85.94 96 VAL A CA 1
ATOM 765 C C . VAL A 1 96 ? -11.010 4.340 7.386 1.00 85.94 96 VAL A C 1
ATOM 767 O O . VAL A 1 96 ? -10.076 4.772 6.726 1.00 85.94 96 VAL A O 1
ATOM 770 N N . PRO A 1 97 ? -11.533 5.057 8.394 1.00 88.62 97 PRO A N 1
ATOM 771 C CA . PRO A 1 97 ? -10.996 6.358 8.782 1.00 88.62 97 PRO A CA 1
ATOM 772 C C . PRO A 1 97 ? -9.501 6.299 9.128 1.00 88.62 97 PRO A C 1
ATOM 774 O O . PRO A 1 97 ? -9.094 5.462 9.929 1.00 88.62 97 PRO A O 1
ATOM 777 N N . MET A 1 98 ? -8.709 7.268 8.656 1.00 88.38 98 MET A N 1
ATOM 778 C CA . MET A 1 98 ? -7.261 7.363 8.925 1.00 88.38 98 MET A CA 1
ATOM 779 C C . MET A 1 98 ? -6.876 7.173 10.402 1.00 88.38 98 MET A C 1
ATOM 781 O O . MET A 1 98 ? -5.889 6.522 10.724 1.00 88.38 98 MET A O 1
ATOM 785 N N . ARG A 1 99 ? -7.681 7.706 11.330 1.00 88.38 99 ARG A N 1
ATOM 786 C CA . ARG A 1 99 ? -7.459 7.576 12.784 1.00 88.38 99 ARG A CA 1
ATOM 787 C C . ARG A 1 99 ? -7.538 6.137 13.318 1.00 88.38 99 ARG A C 1
ATOM 789 O O . ARG A 1 99 ? -7.064 5.894 14.417 1.00 88.38 99 ARG A O 1
ATOM 796 N N . GLN A 1 100 ? -8.183 5.240 12.577 1.00 87.50 100 GLN A N 1
ATOM 797 C CA . GLN A 1 100 ? -8.323 3.810 12.863 1.00 87.50 100 GLN A CA 1
ATOM 798 C C . GLN A 1 100 ? -7.382 2.971 11.983 1.00 87.50 100 GLN A C 1
ATOM 800 O O . GLN A 1 100 ? -7.336 1.755 12.131 1.00 87.50 100 GLN A O 1
ATOM 805 N N . LEU A 1 101 ? -6.627 3.588 11.068 1.00 88.62 101 LEU A N 1
ATOM 806 C CA . LEU A 1 101 ? -5.710 2.897 10.171 1.00 88.62 101 LEU A CA 1
ATOM 807 C C . LEU A 1 101 ? -4.286 2.921 10.740 1.00 88.62 101 LEU A C 1
ATOM 809 O O . LEU A 1 101 ? -3.606 3.950 10.747 1.00 88.62 101 LEU A O 1
ATOM 813 N N . THR A 1 102 ? -3.802 1.761 11.174 1.00 89.06 102 THR A N 1
ATOM 814 C CA . THR A 1 102 ? -2.400 1.577 11.561 1.00 89.06 102 THR A CA 1
ATOM 815 C C . THR A 1 102 ? -1.654 0.899 10.424 1.00 89.06 102 THR A C 1
ATOM 817 O O . THR A 1 102 ? -1.948 -0.242 10.085 1.00 89.06 102 THR A O 1
ATOM 820 N N . VAL A 1 103 ? -0.672 1.590 9.846 1.00 90.06 103 VAL A N 1
ATOM 821 C CA . VAL A 1 103 ? 0.160 1.049 8.762 1.00 90.06 103 VAL A CA 1
ATOM 822 C C . VAL A 1 103 ? 1.557 0.767 9.293 1.00 90.06 103 VAL A C 1
ATOM 824 O O . VAL A 1 103 ? 2.209 1.671 9.821 1.00 90.06 103 VAL A O 1
ATOM 827 N N . THR A 1 104 ? 2.000 -0.478 9.163 1.00 90.00 104 THR A N 1
ATOM 828 C CA . THR A 1 104 ? 3.344 -0.931 9.525 1.00 90.00 104 THR A CA 1
ATOM 829 C C . THR A 1 104 ? 4.102 -1.357 8.277 1.00 90.00 104 THR A C 1
ATOM 831 O O . THR A 1 104 ? 3.520 -1.881 7.333 1.00 90.00 104 THR A O 1
ATOM 834 N N . TYR A 1 105 ? 5.412 -1.135 8.268 1.00 88.12 105 TYR A N 1
ATOM 835 C CA . TYR A 1 105 ? 6.281 -1.472 7.143 1.00 88.12 105 TYR A CA 1
ATOM 836 C C . TYR A 1 105 ? 7.268 -2.557 7.567 1.00 88.12 105 TYR A C 1
ATOM 838 O O . TYR A 1 105 ? 7.732 -2.555 8.707 1.00 88.12 105 TYR A O 1
ATOM 846 N N . THR A 1 106 ? 7.601 -3.488 6.668 1.00 85.44 106 THR A N 1
ATOM 847 C CA . THR A 1 106 ? 8.553 -4.577 6.974 1.00 85.44 106 THR A CA 1
ATOM 848 C C . THR A 1 106 ? 9.983 -4.088 7.207 1.00 85.44 106 THR A C 1
ATOM 850 O O . THR A 1 106 ? 10.798 -4.815 7.777 1.00 85.44 106 THR A O 1
ATOM 853 N N . LYS A 1 107 ? 10.296 -2.865 6.773 1.00 80.00 107 LYS A N 1
ATOM 854 C CA . LYS A 1 107 ? 11.579 -2.186 6.964 1.00 80.00 107 LYS A CA 1
ATOM 855 C C . LYS A 1 107 ? 11.335 -0.729 7.327 1.00 80.00 107 LYS A C 1
ATOM 857 O O . LYS A 1 107 ? 10.308 -0.161 6.951 1.00 80.00 107 LYS A O 1
ATOM 862 N N . ASP A 1 108 ? 12.304 -0.131 8.013 1.00 77.56 108 ASP A N 1
ATOM 863 C CA . ASP A 1 108 ? 12.269 1.296 8.299 1.00 77.56 108 ASP A CA 1
ATOM 864 C C . ASP A 1 108 ? 12.306 2.090 6.995 1.00 77.56 108 ASP A C 1
ATOM 866 O O . ASP A 1 108 ? 13.172 1.916 6.135 1.00 77.56 108 ASP A O 1
ATOM 870 N N . ILE A 1 109 ? 11.329 2.976 6.858 1.00 77.38 109 ILE A N 1
ATOM 871 C CA . ILE A 1 109 ? 11.281 3.919 5.760 1.00 77.38 109 ILE A CA 1
ATOM 872 C C . ILE A 1 109 ? 12.194 5.095 6.120 1.00 77.38 109 ILE A C 1
ATOM 874 O O . ILE A 1 109 ? 11.821 5.973 6.897 1.00 77.38 109 ILE A O 1
ATOM 878 N N . GLU A 1 110 ? 13.388 5.133 5.531 1.00 72.25 110 GLU A N 1
ATOM 879 C CA . GLU A 1 110 ? 14.323 6.256 5.708 1.00 72.25 110 GLU A CA 1
ATOM 880 C C . GLU A 1 110 ? 13.862 7.534 4.978 1.00 72.25 110 GLU A C 1
ATOM 882 O O . GLU A 1 110 ? 14.264 8.643 5.330 1.00 72.25 110 GLU A O 1
ATOM 887 N N . THR A 1 111 ? 12.997 7.398 3.966 1.00 77.38 111 THR A N 1
ATOM 888 C CA . THR A 1 111 ? 12.531 8.496 3.103 1.00 77.38 111 THR A CA 1
ATOM 889 C C . THR A 1 111 ? 11.017 8.633 3.143 1.00 77.38 111 THR A C 1
ATOM 891 O O . THR A 1 111 ? 10.333 7.645 2.950 1.00 77.38 111 THR A O 1
ATOM 894 N N . SER A 1 112 ? 10.437 9.832 3.220 1.00 85.56 112 SER A N 1
ATOM 895 C CA . SER A 1 112 ? 8.966 10.022 3.208 1.00 85.56 112 SER A CA 1
ATOM 896 C C . SER A 1 112 ? 8.250 9.646 1.894 1.00 85.56 112 SER A C 1
ATOM 898 O O . SER A 1 112 ? 7.083 9.989 1.703 1.00 85.56 112 SER A O 1
ATOM 900 N N . MET A 1 113 ? 8.942 8.958 0.988 1.00 91.06 113 MET A N 1
ATOM 901 C CA . MET A 1 113 ? 8.507 8.559 -0.341 1.00 91.06 113 MET A CA 1
ATOM 902 C C . MET A 1 113 ? 8.526 7.038 -0.465 1.00 91.06 113 MET A C 1
ATOM 904 O O . MET A 1 113 ? 9.441 6.382 0.034 1.00 91.06 113 MET A O 1
ATOM 908 N N . VAL A 1 114 ? 7.553 6.509 -1.194 1.00 93.12 114 VAL A N 1
ATOM 909 C CA . VAL A 1 114 ? 7.468 5.103 -1.597 1.00 93.12 114 VAL A CA 1
ATOM 910 C C . VAL A 1 114 ? 7.034 5.020 -3.057 1.00 93.12 114 VAL A C 1
ATOM 912 O O . VAL A 1 114 ? 6.448 5.961 -3.598 1.00 93.12 114 VAL A O 1
ATOM 915 N N . TYR A 1 115 ? 7.328 3.898 -3.699 1.00 94.81 115 TYR A N 1
ATOM 916 C CA . TYR A 1 115 ? 6.818 3.580 -5.025 1.00 94.81 115 TYR A CA 1
ATOM 917 C C . TYR A 1 115 ? 5.685 2.578 -4.884 1.00 94.81 115 TYR A C 1
ATOM 919 O O . TYR A 1 115 ? 5.854 1.528 -4.268 1.00 94.81 115 TYR A O 1
ATOM 927 N N . VAL A 1 116 ? 4.536 2.902 -5.459 1.00 94.81 116 VAL A N 1
ATOM 928 C CA . VAL A 1 116 ? 3.360 2.029 -5.486 1.00 94.81 116 VAL A CA 1
ATOM 929 C C . VAL A 1 116 ? 3.056 1.642 -6.932 1.00 94.81 116 VAL A C 1
ATOM 931 O O . VAL A 1 116 ? 3.397 2.408 -7.840 1.00 94.81 116 VAL A O 1
ATOM 934 N N . PRO A 1 117 ? 2.455 0.473 -7.194 1.00 94.88 117 PRO A N 1
ATOM 935 C CA . PRO A 1 117 ? 2.084 0.096 -8.553 1.00 94.88 117 PRO A CA 1
ATOM 936 C C . PRO A 1 117 ? 1.069 1.086 -9.127 1.00 94.88 117 PRO A C 1
ATOM 938 O O . PRO A 1 117 ? 0.166 1.539 -8.427 1.00 94.88 117 PRO A O 1
ATOM 941 N N . HIS A 1 118 ? 1.189 1.443 -10.397 1.00 94.31 118 HIS A N 1
ATOM 942 C CA . HIS A 1 118 ? 0.224 2.327 -11.035 1.00 94.31 118 HIS A CA 1
ATOM 943 C C . HIS A 1 118 ? -1.107 1.588 -11.260 1.00 94.31 118 HIS A C 1
ATOM 945 O O . HIS A 1 118 ? -1.131 0.434 -11.693 1.00 94.31 118 HIS A O 1
ATOM 951 N N . GLY A 1 119 ? -2.223 2.245 -10.930 1.00 88.75 119 GLY A N 1
ATOM 952 C CA . GLY A 1 119 ? -3.563 1.648 -11.017 1.00 88.75 119 GLY A CA 1
ATOM 953 C C . GLY A 1 119 ? -3.857 0.564 -9.971 1.00 88.75 119 GLY A C 1
ATOM 954 O O . GLY A 1 119 ? -4.786 -0.220 -10.158 1.00 88.75 119 GLY A O 1
ATOM 955 N N . TRP A 1 120 ? -3.073 0.490 -8.889 1.00 91.75 120 TRP A N 1
ATOM 956 C CA . TRP A 1 120 ? -3.295 -0.474 -7.812 1.00 91.75 120 TRP A CA 1
ATOM 957 C C . TRP A 1 120 ? -4.665 -0.299 -7.143 1.00 91.75 120 TRP A C 1
ATOM 959 O O . TRP A 1 120 ? -5.134 0.819 -6.927 1.00 91.75 120 TRP A O 1
ATOM 969 N N . LEU A 1 121 ? -5.289 -1.426 -6.797 1.00 88.75 121 LEU A N 1
ATOM 970 C CA . LEU A 1 121 ? -6.543 -1.487 -6.055 1.00 88.75 121 LEU A CA 1
ATOM 971 C C . LEU A 1 121 ? -6.483 -2.625 -5.036 1.00 88.75 121 LEU A C 1
ATOM 973 O O . LEU A 1 121 ? -5.939 -3.692 -5.327 1.00 88.75 121 LEU A O 1
ATOM 977 N N . ILE A 1 122 ? -7.083 -2.409 -3.869 1.00 84.19 122 ILE A N 1
ATOM 978 C CA . ILE A 1 122 ? -7.276 -3.445 -2.853 1.00 84.19 122 ILE A CA 1
ATOM 979 C C . ILE A 1 122 ? -8.355 -4.421 -3.325 1.00 84.19 122 ILE A C 1
ATOM 981 O O . ILE A 1 122 ? -9.472 -4.024 -3.663 1.00 84.19 122 ILE A O 1
ATOM 985 N N . LEU A 1 123 ? -8.032 -5.714 -3.330 1.00 75.19 123 LEU A N 1
ATOM 986 C CA . LEU A 1 123 ? -9.006 -6.764 -3.622 1.00 75.19 123 LEU A CA 1
ATOM 987 C C . LEU A 1 123 ? -9.880 -7.070 -2.391 1.00 75.19 123 LEU A C 1
ATOM 989 O O . LEU A 1 123 ? -9.375 -7.158 -1.272 1.00 75.19 123 LEU A O 1
ATOM 993 N N . HIS A 1 124 ? -11.190 -7.240 -2.607 1.00 61.53 124 HIS A N 1
ATOM 994 C CA . HIS A 1 124 ? -12.182 -7.613 -1.585 1.00 61.53 124 HIS A CA 1
ATOM 995 C C . HIS A 1 124 ? -12.614 -9.075 -1.684 1.00 61.53 124 HIS A C 1
ATOM 997 O O . HIS A 1 124 ? -12.686 -9.594 -2.824 1.00 61.53 124 HIS A O 1
#

Sequence (124 aa):
MELRRHNKFSESFAFVSECLRQSQVALSVYPDQDRDVAVAVTLEPDEEGNRVTELWINGNDLLDLTKVETNPDGSCLWQKTTVELFKDELSEQLAVPMRQLTVTYTKDIETSMVYVPHGWLILH

Secondary structure (DSSP, 8-state):
--GGG-TTSHHHHHHHHHHHHTTT---PPPTTS--PEEEEEEEEEETTEEEEEEEEETTEE-B-TTSS-B-TTSPBPEEEEEHHHHHHHHHHHTT--GGGEEEEESS--SSSEEEEETT--B--

Radius of gyration: 17.76 Å; chains: 1; bounding box: 52×30×45 Å

Foldseek 3Di:
DPPVPDPPCPVVVVVVVVVVVVVPPPPLDDAPDLAQWEWEFEWDADPVGTEGDFIDTPRDTQWDQQPFDADPVRHFDKDKDFPVVVLVVVCVLSVHDSVSYHYHYPDDRPDRMYIYGHPIHGDD

pLDDT: mean 78.22, std 17.82, range [40.03, 94.88]